Protein AF-A0A2G3DYU6-F1 (afdb_monomer_lite)

Foldseek 3Di:
DDDDPPPPPPFPQDWDKDKDQLVVLLVCLVVVVDAPVFKAKFKFFQNRTDPQWGAHRNVQWIAGPVGTDHPVNVVVVHPSVRIMMMIITGGDGDDDPVVVVVVVVVVVVVVVVVVPD

Organism: NCBI:txid1712665

pLDDT: mean 77.62, std 18.76, range [38.41, 96.5]

Secondary structure (DSSP, 8-state):
---------------EEEEE-HHHHHHHHHTTSS-TTTEEEEEEETTEE-TTEEEETTTTEEEETTEEE-HHHHHHHS-GGGEEEEEEEPPP----HHHHHHHHHHHHHHHHHTT--

Sequence (117 aa):
MLDLIDRSSVVHTQEHTETYTIPEFQKLVLDGKITDRTATAKLVIGGFVNDSYHIYIDRMLVTRSTGVITYRGILRLYRMEDLQIQVTYKAQRFFTREEYKRNSKDKKDKRKRGKRS

Radius of gyration: 22.0 Å; chains: 1; bounding box: 33×50×62 Å

Structure (mmCIF, N/CA/C/O backbone):
data_AF-A0A2G3DYU6-F1
#
_entry.id   AF-A0A2G3DYU6-F1
#
loop_
_atom_site.group_PDB
_atom_site.id
_atom_site.type_symbol
_atom_site.label_atom_id
_atom_site.label_alt_id
_atom_site.label_comp_id
_atom_site.label_asym_id
_atom_site.label_entity_id
_atom_site.label_seq_id
_atom_site.pdbx_PDB_ins_code
_atom_site.Cartn_x
_atom_site.Cartn_y
_atom_site.Cartn_z
_atom_site.occupancy
_atom_site.B_iso_or_equiv
_atom_site.auth_seq_id
_atom_site.auth_comp_id
_atom_site.auth_asym_id
_atom_site.auth_atom_id
_atom_site.pdbx_PDB_model_num
ATOM 1 N N . MET A 1 1 ? -11.542 -31.287 44.888 1.00 38.41 1 MET A N 1
ATOM 2 C CA . MET A 1 1 ? -10.823 -30.062 44.486 1.00 38.41 1 MET A CA 1
ATOM 3 C C . MET A 1 1 ? -11.145 -29.833 43.024 1.00 38.41 1 MET A C 1
ATOM 5 O O . MET A 1 1 ? -10.769 -30.671 42.222 1.00 38.41 1 MET A O 1
ATOM 9 N N . LEU A 1 2 ? -11.948 -28.816 42.698 1.00 39.75 2 LEU A N 1
ATOM 10 C CA . LEU A 1 2 ? -12.157 -28.415 41.306 1.00 39.75 2 LEU A CA 1
ATOM 11 C C . LEU A 1 2 ? -10.964 -27.554 40.902 1.00 39.75 2 LEU A C 1
ATOM 13 O O . LEU A 1 2 ? -10.736 -26.516 41.526 1.00 39.75 2 LEU A O 1
ATOM 17 N N . ASP A 1 3 ? -10.228 -28.000 39.889 1.00 38.78 3 ASP A N 1
ATOM 18 C CA . ASP A 1 3 ? -9.164 -27.218 39.281 1.0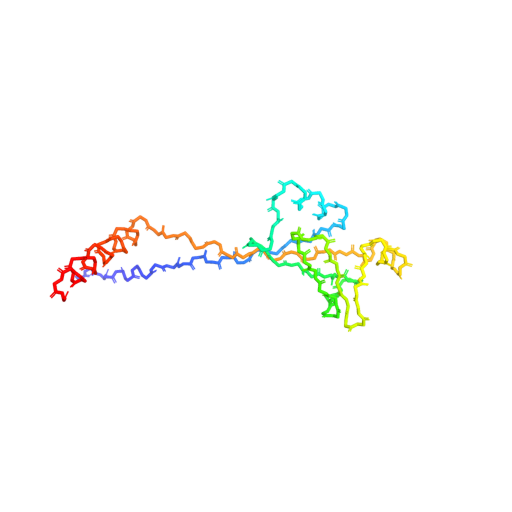0 38.78 3 ASP A CA 1
ATOM 19 C C . ASP A 1 3 ? -9.730 -25.911 38.730 1.00 38.78 3 ASP A C 1
ATOM 21 O O . ASP A 1 3 ? -10.661 -25.860 37.919 1.00 38.78 3 ASP A O 1
ATOM 25 N N . LEU A 1 4 ? -9.160 -24.835 39.255 1.00 41.22 4 LEU A N 1
ATOM 26 C CA . LEU A 1 4 ? -9.402 -23.463 38.878 1.00 41.22 4 LEU A CA 1
ATOM 27 C C . LEU A 1 4 ? -8.843 -23.285 37.462 1.00 41.22 4 LEU A C 1
ATOM 29 O O . LEU A 1 4 ? -7.648 -23.069 37.285 1.00 41.22 4 LEU A O 1
ATOM 33 N N . ILE A 1 5 ? -9.697 -23.428 36.446 1.00 43.66 5 ILE A N 1
ATOM 34 C CA . ILE A 1 5 ? -9.334 -23.095 35.066 1.00 43.66 5 ILE A CA 1
ATOM 35 C C . ILE A 1 5 ? -9.018 -21.598 35.043 1.00 43.66 5 ILE A C 1
ATOM 37 O O . ILE A 1 5 ? -9.924 -20.759 35.055 1.00 43.66 5 ILE A O 1
ATOM 41 N N . ASP A 1 6 ? -7.726 -21.284 35.026 1.00 43.53 6 ASP A N 1
ATOM 42 C CA . ASP A 1 6 ? -7.186 -19.973 34.706 1.00 43.53 6 ASP A CA 1
ATOM 43 C C . ASP A 1 6 ? -7.612 -19.623 33.276 1.00 43.53 6 ASP A C 1
ATOM 45 O O . ASP A 1 6 ? -6.958 -19.955 32.288 1.00 43.53 6 ASP A O 1
ATOM 49 N N . ARG A 1 7 ? -8.786 -18.996 33.153 1.00 45.28 7 ARG A N 1
ATOM 50 C CA . ARG A 1 7 ? -9.266 -18.381 31.913 1.00 45.28 7 ARG A CA 1
ATOM 51 C C . ARG A 1 7 ? -8.493 -17.087 31.688 1.00 45.28 7 ARG A C 1
ATOM 53 O O . ARG A 1 7 ? -9.070 -15.998 31.691 1.00 45.28 7 ARG A O 1
ATOM 60 N N . SER A 1 8 ? -7.183 -17.214 31.504 1.00 41.62 8 SER A N 1
ATOM 61 C CA . SER A 1 8 ? -6.366 -16.168 30.916 1.00 41.62 8 SER A CA 1
ATOM 62 C C . SER A 1 8 ? -6.999 -15.811 29.569 1.00 41.62 8 SER A C 1
ATOM 64 O O . SER A 1 8 ? -7.125 -16.618 28.651 1.00 41.62 8 SER A O 1
ATOM 66 N N . SER A 1 9 ? -7.550 -14.604 29.514 1.00 43.22 9 SER A N 1
ATOM 67 C CA . SER A 1 9 ? -8.261 -14.055 28.366 1.00 43.22 9 SER A CA 1
ATOM 68 C C . SER A 1 9 ? -7.314 -14.023 27.162 1.00 43.22 9 SER A C 1
ATOM 70 O O . SER A 1 9 ? -6.502 -13.108 27.037 1.00 43.22 9 SER A O 1
ATOM 72 N N . VAL A 1 10 ? -7.375 -15.033 26.292 1.00 46.22 10 VAL A N 1
ATOM 73 C CA . VAL A 1 10 ? -6.549 -15.086 25.081 1.00 46.22 10 VAL A CA 1
ATOM 74 C C . VAL A 1 10 ? -7.070 -14.039 24.103 1.00 46.22 10 VAL A C 1
ATOM 76 O O . VAL A 1 10 ? -8.056 -14.250 23.391 1.00 46.22 10 VAL A O 1
ATOM 79 N N . VAL A 1 11 ? -6.413 -12.881 24.087 1.00 48.97 11 VAL A N 1
ATOM 80 C CA . VAL A 1 11 ? -6.619 -11.842 23.080 1.00 48.97 11 VAL A CA 1
ATOM 81 C C . VAL A 1 11 ? -6.157 -12.413 21.739 1.00 48.97 11 VAL A C 1
ATOM 83 O O . VAL A 1 11 ? -4.967 -12.435 21.442 1.00 48.97 11 VAL A O 1
ATOM 86 N N . HIS A 1 12 ? -7.094 -12.896 20.926 1.00 46.84 12 HIS A N 1
ATOM 87 C CA . HIS A 1 12 ? -6.804 -13.307 19.556 1.00 46.84 12 HIS A CA 1
ATOM 88 C C . HIS A 1 12 ? -6.678 -12.056 18.681 1.00 46.84 12 HIS A C 1
ATOM 90 O O . HIS A 1 12 ? -7.628 -11.623 18.035 1.00 46.84 12 HIS A O 1
ATOM 96 N N . THR A 1 13 ? -5.500 -11.439 18.681 1.00 52.81 13 THR A N 1
ATOM 97 C CA . THR A 1 13 ? -5.096 -10.522 17.613 1.00 52.81 13 THR A CA 1
ATOM 98 C C . THR A 1 13 ? -4.523 -11.360 16.477 1.00 52.81 13 THR A C 1
ATOM 100 O O . THR A 1 13 ? -3.350 -11.719 16.520 1.00 52.81 13 THR A O 1
ATOM 103 N N . GLN A 1 14 ? -5.345 -11.715 15.489 1.00 59.44 14 GLN A N 1
ATOM 104 C CA . GLN A 1 14 ? -4.838 -12.258 14.230 1.00 59.44 14 GLN A CA 1
ATOM 105 C C . GLN A 1 14 ? -4.614 -11.093 13.272 1.00 59.44 14 GLN A C 1
ATOM 107 O O . GLN A 1 14 ? -5.558 -10.417 12.864 1.00 59.44 14 GLN A O 1
ATOM 112 N N . GLU A 1 15 ? -3.348 -10.821 12.969 1.00 73.38 15 GLU A N 1
ATOM 113 C CA . GLU A 1 15 ? -3.002 -10.015 11.806 1.00 73.38 15 GLU A CA 1
ATOM 114 C C . GLU A 1 15 ? -3.313 -10.856 10.568 1.00 73.38 15 GLU A C 1
ATOM 116 O O . GLU A 1 15 ? -2.868 -11.999 10.456 1.00 73.38 15 GLU A O 1
ATOM 121 N N . HIS A 1 16 ? -4.136 -10.311 9.677 1.00 85.06 16 HIS A N 1
ATOM 122 C CA . HIS A 1 16 ? -4.482 -10.952 8.416 1.00 85.06 16 HIS A CA 1
ATOM 123 C C . HIS A 1 16 ? -3.807 -10.199 7.280 1.00 85.06 16 HIS A C 1
ATOM 125 O O . HIS A 1 16 ? -3.808 -8.963 7.262 1.00 85.06 16 HIS A O 1
ATOM 131 N N . THR A 1 17 ? -3.243 -10.941 6.335 1.00 92.06 17 THR A N 1
ATOM 132 C CA . THR A 1 17 ? -2.553 -10.370 5.186 1.00 92.06 17 THR A CA 1
ATOM 133 C C . THR A 1 17 ? -3.196 -10.851 3.899 1.00 92.06 17 THR A C 1
ATOM 135 O O . THR A 1 17 ? -3.348 -12.050 3.689 1.00 92.06 17 THR A O 1
ATOM 138 N N . GLU A 1 18 ? -3.529 -9.905 3.029 1.00 94.06 18 GLU A N 1
ATOM 139 C CA . GLU A 1 18 ? -4.117 -10.155 1.714 1.00 94.06 18 GLU A CA 1
ATOM 140 C C . GLU A 1 18 ? -3.262 -9.516 0.624 1.00 94.06 18 GLU A C 1
ATOM 142 O O . GLU A 1 18 ? -2.522 -8.560 0.864 1.00 94.06 18 GLU A O 1
ATOM 147 N N . THR A 1 19 ? -3.365 -10.042 -0.591 1.00 95.88 19 THR A N 1
ATOM 148 C CA . THR A 1 19 ? -2.682 -9.507 -1.770 1.00 95.88 19 THR A CA 1
ATOM 149 C C . THR A 1 19 ? -3.703 -9.070 -2.802 1.00 95.88 19 THR A C 1
ATOM 151 O O . THR A 1 19 ? -4.609 -9.832 -3.130 1.00 95.88 19 THR A O 1
ATOM 154 N N . TYR A 1 20 ? -3.518 -7.875 -3.352 1.00 95.31 20 TYR A N 1
ATOM 155 C CA . TYR A 1 20 ? -4.393 -7.308 -4.374 1.00 95.31 20 TYR A CA 1
ATOM 156 C C . TYR A 1 20 ? -3.592 -6.839 -5.581 1.00 95.31 20 TYR A C 1
ATOM 158 O O . TYR A 1 20 ? -2.416 -6.477 -5.467 1.00 95.31 20 TYR A O 1
ATOM 166 N N . THR A 1 21 ? -4.248 -6.751 -6.732 1.00 94.81 21 THR A N 1
ATOM 167 C CA . THR A 1 21 ? -3.715 -5.951 -7.839 1.00 94.81 21 THR A CA 1
ATOM 168 C C . THR A 1 21 ? -3.777 -4.456 -7.494 1.00 94.81 21 THR A C 1
ATOM 170 O O . THR A 1 21 ? -4.565 -4.021 -6.649 1.00 94.81 21 THR A O 1
ATOM 173 N N . ILE A 1 22 ? -2.962 -3.630 -8.162 1.00 92.44 22 ILE A N 1
ATOM 174 C CA . ILE A 1 22 ? -2.980 -2.169 -7.955 1.00 92.44 22 ILE A CA 1
ATOM 175 C C . ILE A 1 22 ? -4.388 -1.565 -8.166 1.00 92.44 22 ILE A C 1
ATOM 177 O O . ILE A 1 22 ? -4.816 -0.796 -7.304 1.00 92.44 22 ILE A O 1
ATOM 181 N N . PRO A 1 23 ? -5.138 -1.890 -9.243 1.00 92.75 23 PRO A N 1
ATOM 182 C CA . PRO A 1 23 ? -6.481 -1.338 -9.443 1.00 92.75 23 PRO A CA 1
ATOM 183 C C . PRO A 1 23 ? -7.482 -1.747 -8.354 1.00 92.75 23 PRO A C 1
ATOM 185 O O . PRO A 1 23 ? -8.265 -0.914 -7.896 1.00 92.75 23 PRO A O 1
ATOM 188 N N . GLU A 1 24 ? -7.450 -3.007 -7.910 1.00 94.81 24 GLU A N 1
ATOM 189 C CA . GLU A 1 24 ? -8.315 -3.494 -6.828 1.00 94.81 24 GLU A CA 1
ATOM 190 C C . GLU A 1 24 ? -8.007 -2.787 -5.513 1.00 94.81 24 GLU A C 1
ATOM 192 O O . GLU A 1 24 ? -8.918 -2.282 -4.858 1.00 94.81 24 GLU A O 1
ATOM 197 N N . PHE A 1 25 ? -6.722 -2.679 -5.167 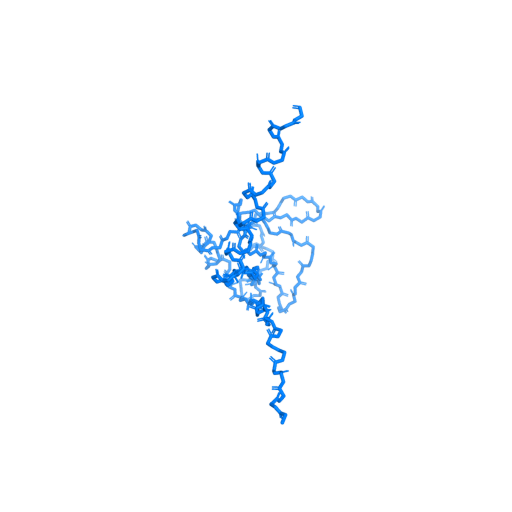1.00 94.50 25 PHE A N 1
ATOM 198 C CA . PHE A 1 25 ? -6.278 -1.946 -3.990 1.00 94.50 25 PHE A CA 1
ATOM 199 C C . PHE A 1 25 ? -6.785 -0.499 -4.018 1.00 94.50 25 PHE A C 1
ATOM 201 O O . PHE A 1 25 ? -7.402 -0.040 -3.060 1.00 94.50 25 PHE A O 1
ATOM 208 N N . GLN A 1 26 ? -6.604 0.208 -5.138 1.00 92.94 26 GLN A N 1
ATOM 209 C CA . GLN A 1 26 ? -7.075 1.588 -5.282 1.00 92.94 26 GLN A CA 1
ATOM 210 C C . GLN A 1 26 ? -8.591 1.710 -5.098 1.00 92.94 26 GLN A C 1
ATOM 212 O O . GLN A 1 26 ? -9.048 2.639 -4.434 1.00 92.94 26 GLN A O 1
ATOM 217 N N . LYS A 1 27 ? -9.370 0.764 -5.632 1.00 95.06 27 LYS A N 1
ATOM 218 C CA . LYS A 1 27 ? -10.824 0.729 -5.439 1.00 95.06 27 LYS A CA 1
ATOM 219 C C . LYS A 1 27 ? -11.199 0.538 -3.966 1.00 95.06 27 LYS A C 1
ATOM 221 O O . LYS A 1 27 ? -12.049 1.262 -3.463 1.00 95.06 27 LYS A O 1
ATOM 226 N N . LEU A 1 28 ? -10.544 -0.386 -3.261 1.00 94.44 28 LEU A N 1
ATOM 227 C CA . LEU A 1 28 ? -10.801 -0.640 -1.837 1.00 94.44 28 LEU A CA 1
ATOM 228 C C . LEU A 1 28 ? -10.453 0.563 -0.947 1.00 94.44 28 LEU A C 1
ATOM 230 O O . LEU A 1 28 ? -11.139 0.803 0.048 1.00 94.44 28 LEU A O 1
ATOM 234 N N . VAL A 1 29 ? -9.420 1.326 -1.312 1.00 94.06 29 VAL A N 1
ATOM 235 C CA . VAL A 1 29 ? -9.064 2.583 -0.637 1.00 94.06 29 VAL A CA 1
ATOM 236 C C . VAL A 1 29 ? -10.124 3.657 -0.877 1.00 94.06 29 VAL A C 1
ATOM 238 O O . VAL A 1 29 ? -10.571 4.293 0.075 1.00 94.06 29 VAL A O 1
ATOM 241 N N . LEU A 1 30 ? -10.576 3.831 -2.123 1.00 93.69 30 LEU A N 1
ATOM 242 C CA . LEU A 1 30 ? -11.628 4.798 -2.467 1.00 93.69 30 LEU A CA 1
ATOM 243 C C . LEU A 1 30 ? -12.972 4.467 -1.800 1.00 93.69 30 LEU A C 1
ATOM 245 O O . LEU A 1 30 ? -13.670 5.373 -1.351 1.00 93.69 30 LEU A O 1
ATOM 249 N N . ASP A 1 31 ? -13.297 3.179 -1.671 1.00 94.06 31 ASP A N 1
ATOM 250 C CA . ASP A 1 31 ? -14.474 2.689 -0.942 1.00 94.06 31 ASP A CA 1
ATOM 251 C C . ASP A 1 31 ? -14.335 2.841 0.593 1.00 94.06 31 ASP A C 1
ATOM 253 O O . ASP A 1 31 ? -15.267 2.525 1.334 1.00 94.06 31 ASP A O 1
ATOM 257 N N . GLY A 1 32 ? -13.169 3.264 1.099 1.00 90.69 32 GLY A N 1
ATOM 258 C CA . GLY A 1 32 ? -12.884 3.407 2.530 1.00 90.69 32 GLY A CA 1
ATOM 259 C C . GLY A 1 32 ? -12.727 2.083 3.289 1.00 90.69 32 GLY A C 1
ATOM 260 O O . GLY A 1 32 ? -12.714 2.082 4.521 1.00 90.69 32 GLY A O 1
ATOM 261 N N . LYS A 1 33 ? -12.607 0.953 2.579 1.00 90.56 33 LYS A N 1
ATOM 262 C CA . LYS A 1 33 ? -12.437 -0.386 3.174 1.00 90.56 33 LYS A CA 1
ATOM 263 C C . LYS A 1 33 ? -11.028 -0.603 3.714 1.00 90.56 33 LYS A C 1
ATOM 265 O O . LYS A 1 33 ? -10.860 -1.304 4.708 1.00 90.56 33 LYS A O 1
ATOM 270 N N . ILE A 1 34 ? -10.033 0.010 3.073 1.00 93.12 34 ILE A N 1
ATOM 271 C CA . ILE A 1 34 ? -8.636 -0.008 3.508 1.00 93.12 34 ILE A CA 1
ATOM 272 C C . ILE A 1 34 ? -8.207 1.430 3.776 1.00 93.12 34 ILE A C 1
ATOM 274 O O . ILE A 1 34 ? -8.350 2.298 2.919 1.00 93.12 34 ILE A O 1
ATOM 278 N N . THR A 1 35 ? -7.674 1.672 4.970 1.00 93.19 35 THR A N 1
ATOM 279 C CA . THR A 1 35 ? -7.165 2.984 5.397 1.00 93.19 35 THR A CA 1
ATOM 280 C C . THR A 1 35 ? -5.856 2.832 6.161 1.00 9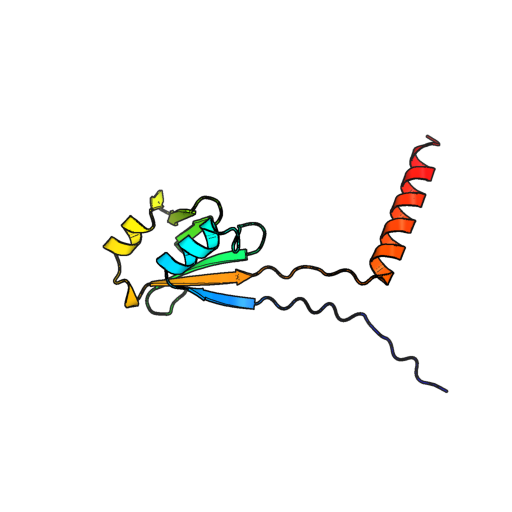3.19 35 THR A C 1
ATOM 282 O O . THR A 1 35 ? -5.605 1.780 6.756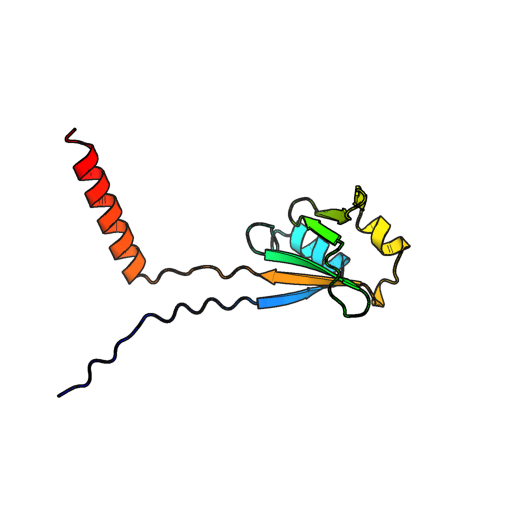 1.00 93.19 35 THR A O 1
ATOM 285 N N . ASP A 1 36 ? -5.057 3.896 6.260 1.00 90.31 36 ASP A N 1
ATOM 286 C CA . ASP A 1 36 ? -3.807 3.894 7.046 1.00 90.31 36 ASP A CA 1
ATOM 287 C C . ASP A 1 36 ? -4.055 3.579 8.537 1.00 90.31 36 ASP A C 1
ATOM 289 O O . ASP A 1 36 ? -3.172 3.113 9.268 1.00 90.31 36 ASP A O 1
ATOM 293 N N . ARG A 1 37 ? -5.283 3.800 9.024 1.00 88.94 37 ARG A N 1
ATOM 294 C CA . ARG A 1 37 ? -5.692 3.439 10.390 1.00 88.94 37 ARG A CA 1
ATOM 295 C C . ARG A 1 37 ? -5.906 1.942 10.573 1.00 88.94 37 ARG A C 1
ATOM 297 O O . ARG A 1 37 ? -5.671 1.439 11.668 1.00 88.94 37 ARG A O 1
ATOM 304 N N . THR A 1 38 ? -6.365 1.256 9.532 1.00 89.19 38 THR A N 1
ATOM 305 C CA . THR A 1 38 ? -6.813 -0.144 9.593 1.00 89.19 38 THR A CA 1
ATOM 306 C C . THR A 1 38 ? -5.787 -1.121 9.043 1.00 89.19 38 THR A C 1
ATOM 308 O O . THR A 1 38 ? -5.794 -2.275 9.456 1.00 89.19 38 THR A O 1
ATOM 311 N N . ALA A 1 39 ? -4.872 -0.677 8.182 1.00 92.44 39 ALA A N 1
ATOM 312 C CA . ALA A 1 39 ? -3.889 -1.546 7.552 1.00 92.44 39 ALA A CA 1
ATOM 313 C C . ALA A 1 39 ? -2.554 -0.838 7.280 1.00 92.44 39 ALA A C 1
ATOM 315 O O . ALA A 1 39 ? -2.411 0.373 7.463 1.00 92.44 39 ALA A O 1
ATOM 316 N N . THR A 1 40 ? -1.565 -1.620 6.862 1.00 93.56 40 THR A N 1
ATOM 317 C CA . THR A 1 40 ? -0.344 -1.169 6.186 1.00 93.56 40 THR A CA 1
ATOM 318 C C . THR A 1 40 ? -0.245 -1.862 4.830 1.00 93.56 40 THR A C 1
ATOM 320 O O . THR A 1 40 ? -0.768 -2.961 4.657 1.00 93.56 40 THR A O 1
ATOM 323 N N . ALA A 1 41 ? 0.403 -1.224 3.856 1.00 94.81 41 ALA A N 1
ATOM 324 C CA . ALA A 1 41 ? 0.559 -1.765 2.510 1.00 94.81 41 ALA A CA 1
ATOM 325 C C . ALA A 1 41 ? 2.036 -1.792 2.095 1.00 94.81 41 ALA A C 1
ATOM 327 O O . ALA A 1 41 ? 2.789 -0.861 2.390 1.00 94.81 41 ALA A O 1
ATOM 328 N N . LYS A 1 42 ? 2.439 -2.849 1.385 1.00 95.12 42 LYS A N 1
ATOM 329 C CA . LYS A 1 42 ? 3.765 -3.006 0.780 1.00 95.12 42 LYS A CA 1
ATOM 330 C C . LYS A 1 42 ? 3.648 -3.376 -0.695 1.00 95.12 42 LYS A C 1
ATOM 332 O O . LYS A 1 42 ? 2.735 -4.101 -1.089 1.00 95.12 42 LYS A O 1
ATOM 337 N N . LEU A 1 43 ? 4.586 -2.883 -1.503 1.00 94.69 43 LEU A N 1
ATOM 338 C CA . LEU A 1 43 ? 4.679 -3.257 -2.911 1.00 94.69 43 LEU A CA 1
ATOM 339 C C . LEU A 1 43 ? 5.404 -4.598 -3.039 1.00 94.69 43 LEU A C 1
ATOM 341 O O . LEU A 1 43 ? 6.493 -4.770 -2.494 1.00 94.69 43 LEU A O 1
ATOM 345 N N . VAL A 1 44 ? 4.814 -5.518 -3.790 1.00 94.94 44 VAL A N 1
ATOM 346 C CA . VAL A 1 44 ? 5.394 -6.810 -4.152 1.00 94.94 44 VAL A CA 1
ATOM 347 C C . VAL A 1 44 ? 5.693 -6.795 -5.647 1.00 94.94 44 VAL A C 1
ATOM 349 O O . VAL A 1 44 ? 4.840 -6.407 -6.447 1.00 94.94 44 VAL A O 1
ATOM 352 N N . ILE A 1 45 ? 6.912 -7.189 -6.013 1.00 93.69 45 ILE A N 1
ATOM 353 C CA . ILE A 1 45 ? 7.395 -7.234 -7.396 1.00 93.69 45 ILE A CA 1
ATOM 354 C C . ILE A 1 45 ? 7.963 -8.629 -7.660 1.00 93.69 45 ILE A C 1
ATOM 356 O O . ILE A 1 45 ? 8.901 -9.046 -6.980 1.00 93.69 45 ILE A O 1
ATOM 360 N N . GLY A 1 46 ? 7.389 -9.363 -8.615 1.00 92.19 46 GLY A N 1
ATOM 361 C CA . GLY A 1 46 ? 7.829 -10.718 -8.969 1.00 92.19 46 GLY A CA 1
ATOM 362 C C . GLY A 1 46 ? 7.786 -11.700 -7.790 1.00 92.19 46 GLY A C 1
ATOM 363 O O . GLY A 1 46 ? 8.656 -12.556 -7.670 1.00 92.19 46 GLY A O 1
ATOM 364 N N . GLY A 1 47 ? 6.826 -11.528 -6.874 1.00 91.12 47 GLY A N 1
ATOM 365 C CA . GLY A 1 47 ? 6.678 -12.349 -5.665 1.00 91.12 47 GLY A CA 1
ATOM 366 C C . GLY A 1 47 ? 7.511 -11.905 -4.456 1.00 91.12 47 GLY A C 1
ATOM 367 O O . GLY A 1 47 ? 7.353 -12.473 -3.378 1.00 91.12 47 GLY A O 1
ATOM 368 N N . PHE A 1 48 ? 8.348 -10.870 -4.585 1.00 92.50 48 PHE A N 1
ATOM 369 C CA . PHE A 1 48 ? 9.166 -10.358 -3.484 1.00 92.50 48 PHE A CA 1
ATOM 370 C C . PHE A 1 48 ? 8.659 -9.016 -2.967 1.00 92.50 48 PHE A C 1
ATOM 372 O O . PHE A 1 48 ? 8.406 -8.087 -3.736 1.00 92.50 48 PHE A O 1
ATOM 379 N N . VAL A 1 49 ? 8.558 -8.897 -1.643 1.00 92.50 49 VAL A N 1
ATOM 380 C CA . VAL A 1 49 ? 8.271 -7.627 -0.970 1.00 92.50 49 VAL A CA 1
ATOM 381 C C . VAL A 1 49 ? 9.433 -6.666 -1.201 1.00 92.50 49 VAL A C 1
ATOM 383 O O . VAL A 1 49 ? 10.579 -6.980 -0.888 1.00 92.50 49 VAL A O 1
ATOM 386 N N . ASN A 1 50 ? 9.139 -5.484 -1.737 1.00 90.06 50 ASN A N 1
ATOM 387 C CA . ASN A 1 50 ? 10.142 -4.466 -2.004 1.00 90.06 50 ASN A CA 1
ATOM 388 C C . ASN A 1 50 ? 10.071 -3.344 -0.961 1.00 90.06 50 ASN A C 1
ATOM 390 O O . ASN A 1 50 ? 9.251 -2.432 -1.063 1.00 90.06 50 ASN A O 1
ATOM 394 N N . ASP A 1 51 ? 10.978 -3.385 0.016 1.00 87.69 51 ASP A N 1
ATOM 395 C CA . ASP A 1 51 ? 11.041 -2.398 1.103 1.00 87.69 51 ASP A CA 1
ATOM 396 C C . ASP A 1 51 ? 11.569 -1.017 0.662 1.00 87.69 51 ASP A C 1
ATOM 398 O O . ASP A 1 51 ? 11.541 -0.070 1.445 1.00 87.69 51 ASP A O 1
ATOM 402 N N . SER A 1 52 ? 12.021 -0.860 -0.592 1.00 89.50 52 SER A N 1
ATOM 403 C CA . SER A 1 52 ? 12.425 0.454 -1.124 1.00 89.50 52 SER A CA 1
ATOM 404 C C . SER A 1 52 ? 11.235 1.354 -1.461 1.00 89.50 52 SER A C 1
ATOM 406 O O 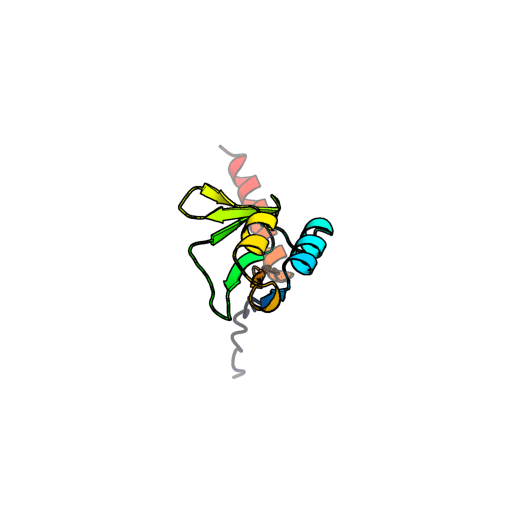. SER A 1 52 ? 11.433 2.549 -1.694 1.00 89.50 52 SER A O 1
ATOM 408 N N . TYR A 1 53 ? 10.026 0.790 -1.534 1.00 90.81 53 TYR A N 1
ATOM 409 C CA . TYR A 1 53 ? 8.796 1.524 -1.800 1.00 90.81 53 TYR A CA 1
ATOM 410 C C . TYR A 1 53 ? 7.951 1.632 -0.532 1.00 90.81 53 TYR A C 1
ATOM 412 O O . TYR A 1 53 ? 7.685 0.639 0.144 1.00 90.81 53 TYR A O 1
ATOM 420 N N . HIS A 1 54 ? 7.459 2.834 -0.249 1.00 91.38 54 HIS A N 1
ATOM 421 C CA . HIS A 1 54 ? 6.515 3.083 0.834 1.00 91.38 54 HIS A CA 1
ATOM 422 C C . HIS A 1 54 ? 5.167 3.494 0.260 1.00 91.38 54 HIS A C 1
ATOM 424 O O . HIS A 1 54 ? 5.091 4.382 -0.589 1.00 91.38 54 HIS A O 1
ATOM 430 N N . ILE A 1 55 ? 4.101 2.855 0.735 1.00 93.12 55 ILE A N 1
ATOM 431 C CA . ILE A 1 55 ? 2.733 3.140 0.310 1.00 93.12 55 ILE A CA 1
ATOM 432 C C . ILE A 1 55 ? 2.017 3.883 1.435 1.00 93.12 55 ILE A C 1
ATOM 434 O O . ILE A 1 55 ? 1.927 3.385 2.555 1.00 93.12 55 ILE A O 1
ATOM 438 N N . TYR A 1 56 ? 1.481 5.058 1.114 1.00 91.81 56 TYR A N 1
ATOM 439 C CA . TYR A 1 56 ? 0.553 5.800 1.963 1.00 91.81 56 TYR A CA 1
ATOM 440 C C . TYR A 1 56 ? -0.862 5.553 1.447 1.00 91.81 56 TYR A C 1
ATOM 442 O O . TYR A 1 56 ? -1.197 5.983 0.336 1.00 91.81 56 TYR A O 1
ATOM 450 N N . ILE A 1 57 ? -1.672 4.847 2.236 1.00 92.62 57 ILE A N 1
ATOM 451 C CA . ILE A 1 57 ? -2.967 4.322 1.801 1.00 92.62 57 ILE A CA 1
ATOM 452 C C . ILE A 1 57 ? -3.945 5.475 1.570 1.00 92.62 57 ILE A C 1
ATOM 454 O O . ILE A 1 57 ? -4.392 5.676 0.441 1.00 92.62 57 ILE A O 1
ATOM 458 N N . ASP A 1 58 ? -4.188 6.302 2.589 1.00 91.31 58 ASP A N 1
ATOM 459 C CA . ASP A 1 58 ? -5.216 7.354 2.550 1.00 91.31 58 ASP A CA 1
ATOM 460 C C . ASP A 1 58 ? -4.871 8.455 1.532 1.00 91.31 58 ASP A C 1
ATOM 462 O O . ASP A 1 58 ? -5.741 9.160 1.027 1.00 91.31 58 ASP A O 1
ATOM 466 N N . ARG A 1 59 ? -3.579 8.609 1.218 1.00 88.88 59 ARG A N 1
ATOM 467 C CA . ARG A 1 59 ? -3.075 9.596 0.250 1.00 88.88 59 ARG A CA 1
ATOM 468 C C . ARG A 1 59 ? -2.963 9.047 -1.169 1.00 88.88 59 ARG A C 1
ATOM 470 O O . ARG A 1 59 ? -2.588 9.803 -2.062 1.00 88.88 59 ARG A O 1
ATOM 477 N N . MET A 1 60 ? -3.214 7.750 -1.367 1.00 87.81 60 MET A N 1
ATOM 478 C CA . MET A 1 60 ? -2.988 7.040 -2.630 1.00 87.81 60 MET A CA 1
ATOM 479 C C . MET A 1 60 ? -1.618 7.363 -3.248 1.00 87.81 60 MET A C 1
ATOM 481 O O . MET A 1 60 ? -1.484 7.568 -4.458 1.00 87.81 60 MET A O 1
ATOM 485 N N . LEU A 1 61 ? -0.590 7.416 -2.403 1.00 87.19 61 LEU A N 1
ATOM 486 C CA . LEU A 1 61 ? 0.740 7.878 -2.773 1.00 87.19 61 LEU A CA 1
ATOM 487 C C . LEU A 1 61 ? 1.755 6.764 -2.568 1.00 87.19 61 LEU A C 1
ATOM 489 O O . LEU A 1 61 ? 1.720 6.074 -1.550 1.00 87.19 61 LEU A O 1
ATOM 493 N N . VAL A 1 62 ? 2.697 6.643 -3.501 1.00 89.38 62 VAL A N 1
ATOM 494 C CA . VAL A 1 62 ? 3.876 5.799 -3.322 1.00 89.38 62 VAL A CA 1
ATOM 495 C C . VAL A 1 62 ? 5.116 6.687 -3.274 1.00 89.38 62 VAL A C 1
ATOM 497 O O . VAL A 1 62 ? 5.231 7.697 -3.971 1.00 89.38 62 VAL A O 1
ATOM 500 N N . THR A 1 63 ? 6.062 6.351 -2.416 1.00 88.81 63 THR A N 1
ATOM 501 C CA . THR A 1 63 ? 7.378 6.986 -2.403 1.00 88.81 63 THR A CA 1
ATOM 502 C C . THR A 1 63 ? 8.451 5.924 -2.538 1.00 88.81 63 THR A C 1
ATOM 504 O O . THR A 1 63 ? 8.250 4.760 -2.200 1.00 88.81 63 THR A O 1
ATOM 507 N N . ARG A 1 64 ? 9.591 6.331 -3.084 1.00 87.94 64 ARG A N 1
ATOM 508 C CA . ARG A 1 64 ? 10.835 5.570 -3.106 1.00 87.94 64 ARG A CA 1
ATOM 509 C C . ARG A 1 64 ? 11.893 6.408 -2.397 1.00 87.94 64 ARG A C 1
ATOM 511 O O . ARG A 1 64 ? 11.755 7.627 -2.321 1.00 87.94 64 ARG A O 1
ATOM 518 N N . SER A 1 65 ? 12.974 5.794 -1.935 1.00 78.56 65 SER A N 1
ATOM 519 C CA . SER A 1 65 ? 14.127 6.489 -1.331 1.00 78.56 65 SER A CA 1
ATOM 520 C C . SER A 1 65 ? 14.609 7.733 -2.105 1.00 78.56 65 SER A C 1
ATOM 522 O O . SER A 1 65 ? 15.096 8.682 -1.502 1.00 78.56 65 SER A O 1
ATOM 524 N N . THR A 1 66 ? 14.429 7.764 -3.429 1.00 77.56 66 THR A N 1
ATOM 525 C CA . THR A 1 66 ? 14.829 8.872 -4.314 1.00 77.56 66 THR A CA 1
ATOM 526 C C . THR A 1 66 ? 13.748 9.935 -4.563 1.00 77.56 66 THR A C 1
ATOM 528 O O . THR A 1 66 ? 14.001 10.875 -5.311 1.00 77.56 66 THR A O 1
ATOM 531 N N . GLY A 1 67 ? 12.538 9.793 -4.012 1.00 83.31 67 GLY A N 1
ATOM 532 C CA . GLY A 1 67 ? 11.448 10.759 -4.180 1.00 83.31 67 GLY A CA 1
ATOM 533 C C . GLY A 1 67 ? 10.059 10.136 -4.330 1.00 83.31 67 GLY A C 1
ATOM 534 O O . GLY A 1 67 ? 9.840 8.942 -4.129 1.00 83.31 67 GLY A O 1
ATOM 535 N N . VAL A 1 68 ? 9.086 10.970 -4.690 1.00 85.06 68 VAL A N 1
ATOM 536 C CA . VAL A 1 68 ? 7.698 10.545 -4.913 1.00 85.06 68 VAL A CA 1
ATOM 537 C C . VAL A 1 68 ? 7.578 9.793 -6.240 1.00 85.06 68 VAL A C 1
ATOM 539 O O . VAL A 1 68 ? 8.069 10.260 -7.266 1.00 85.06 68 VAL A O 1
ATOM 542 N N . ILE A 1 69 ? 6.877 8.656 -6.235 1.00 86.56 69 ILE A N 1
ATOM 543 C CA . ILE A 1 69 ? 6.527 7.907 -7.445 1.00 86.56 69 ILE A CA 1
ATOM 544 C C . ILE A 1 69 ? 5.020 7.646 -7.473 1.00 86.56 69 ILE A C 1
ATOM 546 O O . ILE A 1 69 ? 4.393 7.308 -6.478 1.00 86.56 69 ILE A O 1
ATOM 550 N N . THR A 1 70 ? 4.387 7.813 -8.627 1.00 84.75 70 THR A N 1
ATOM 551 C CA . THR A 1 70 ? 2.955 7.509 -8.754 1.00 84.75 70 THR A CA 1
ATOM 552 C C . THR A 1 70 ? 2.751 6.037 -9.103 1.00 84.75 70 THR A C 1
ATOM 554 O O . THR A 1 70 ? 3.622 5.418 -9.713 1.00 84.75 70 THR A O 1
ATOM 557 N N . TYR A 1 71 ? 1.566 5.484 -8.824 1.00 85.56 71 TYR A N 1
ATOM 558 C CA . TYR A 1 71 ? 1.191 4.150 -9.318 1.00 85.56 71 TYR A CA 1
ATOM 559 C C . TYR A 1 71 ? 1.355 4.026 -10.841 1.00 85.56 71 TYR A C 1
ATOM 561 O O . TYR A 1 71 ? 1.843 3.015 -11.333 1.00 85.56 71 TYR A O 1
ATOM 569 N N . ARG A 1 72 ? 1.047 5.094 -11.593 1.00 85.81 72 ARG A N 1
ATOM 570 C CA . ARG A 1 72 ? 1.314 5.162 -13.041 1.00 85.81 72 ARG A CA 1
ATOM 571 C C . ARG A 1 72 ? 2.803 5.070 -13.375 1.00 85.81 72 ARG A C 1
ATOM 573 O O . ARG A 1 72 ? 3.153 4.469 -14.381 1.00 85.81 72 ARG A O 1
ATOM 580 N N . GLY A 1 73 ? 3.669 5.667 -12.559 1.00 87.75 73 GLY A N 1
ATOM 581 C CA . GLY A 1 73 ? 5.119 5.544 -12.700 1.00 87.75 73 GLY A CA 1
ATOM 582 C C . GLY A 1 73 ? 5.592 4.103 -12.513 1.00 87.75 73 GLY A C 1
ATOM 583 O O . GLY A 1 73 ? 6.376 3.618 -13.318 1.00 87.75 73 GLY A O 1
ATOM 584 N N . ILE A 1 74 ? 5.056 3.395 -11.518 1.00 88.69 74 ILE A N 1
ATOM 585 C CA . ILE A 1 74 ? 5.387 1.984 -11.253 1.00 88.69 74 ILE A CA 1
ATOM 586 C C . ILE A 1 74 ? 4.948 1.092 -12.422 1.00 88.69 74 ILE A C 1
ATOM 588 O O . ILE A 1 74 ? 5.736 0.284 -12.903 1.00 88.69 74 ILE A O 1
ATOM 592 N N . LEU A 1 75 ? 3.738 1.307 -12.946 1.00 88.56 75 LEU A N 1
ATOM 593 C CA . LEU A 1 75 ? 3.199 0.579 -14.104 1.00 88.56 75 LEU A CA 1
ATOM 594 C C . LEU A 1 75 ? 3.985 0.804 -15.409 1.00 88.56 75 LEU A C 1
ATOM 596 O O . LEU A 1 75 ? 3.818 0.049 -16.359 1.00 88.56 75 LEU A O 1
ATOM 600 N N . ARG A 1 76 ? 4.826 1.845 -15.482 1.00 89.62 76 ARG A N 1
ATOM 601 C CA . ARG A 1 76 ? 5.750 2.057 -16.610 1.00 89.62 76 ARG A CA 1
ATOM 602 C C . ARG A 1 76 ? 7.070 1.305 -16.451 1.00 89.62 76 ARG A C 1
ATOM 604 O O . ARG A 1 76 ? 7.763 1.112 -17.442 1.00 89.62 76 ARG A O 1
ATOM 611 N N . LEU A 1 77 ? 7.438 0.944 -15.222 1.00 88.75 77 LEU A N 1
ATOM 612 C CA . LEU A 1 77 ? 8.708 0.288 -14.905 1.00 88.75 77 LEU A CA 1
ATOM 613 C C . LEU A 1 77 ? 8.588 -1.237 -14.880 1.00 88.75 77 LEU A C 1
ATOM 615 O O . LEU A 1 77 ? 9.559 -1.924 -15.183 1.00 88.75 77 LEU A O 1
ATOM 619 N N . TYR A 1 78 ? 7.413 -1.756 -14.527 1.00 91.12 78 TYR A N 1
ATOM 620 C CA . TYR A 1 78 ? 7.172 -3.186 -14.355 1.00 91.12 78 TYR A CA 1
ATOM 621 C C . TYR A 1 78 ? 5.910 -3.622 -15.094 1.00 91.12 78 TYR A C 1
ATOM 623 O O . TYR A 1 78 ? 4.998 -2.823 -15.321 1.00 91.12 78 TYR A O 1
ATOM 631 N N . ARG A 1 79 ? 5.842 -4.909 -15.442 1.00 90.31 79 ARG A N 1
ATOM 632 C CA . ARG A 1 79 ? 4.631 -5.509 -16.008 1.00 90.31 79 ARG A CA 1
ATOM 633 C C . ARG A 1 79 ? 3.574 -5.646 -14.919 1.00 90.31 79 ARG A C 1
ATOM 635 O O . ARG A 1 79 ? 3.898 -5.902 -13.765 1.00 90.31 79 ARG A O 1
ATOM 642 N N . MET A 1 80 ? 2.303 -5.503 -15.289 1.00 88.50 80 MET A N 1
ATOM 643 C CA . MET A 1 80 ? 1.196 -5.617 -14.331 1.00 88.50 80 MET A CA 1
ATOM 644 C C . MET A 1 80 ? 1.136 -6.983 -13.646 1.00 88.50 80 MET A C 1
ATOM 646 O O . MET A 1 80 ? 0.813 -7.044 -12.468 1.00 88.50 80 MET A O 1
ATOM 650 N N . GLU A 1 81 ? 1.473 -8.047 -14.372 1.00 89.69 81 GLU A N 1
ATOM 651 C CA . GLU A 1 81 ? 1.490 -9.430 -13.876 1.00 89.69 81 GLU A CA 1
ATOM 652 C C . GLU A 1 81 ? 2.481 -9.629 -12.721 1.00 89.69 81 GLU A C 1
ATOM 654 O O . GLU A 1 81 ? 2.242 -10.443 -11.833 1.00 89.69 81 GLU A O 1
ATOM 659 N N . ASP A 1 82 ? 3.552 -8.833 -12.694 1.00 92.31 82 ASP A N 1
ATOM 660 C CA . ASP A 1 82 ? 4.589 -8.905 -11.668 1.00 92.31 82 ASP A CA 1
ATOM 661 C C . ASP A 1 82 ? 4.271 -8.037 -10.443 1.00 92.31 82 ASP A C 1
ATOM 663 O O . ASP A 1 82 ? 5.005 -8.091 -9.458 1.00 92.31 82 ASP A O 1
ATOM 667 N N . LEU A 1 83 ? 3.225 -7.205 -10.492 1.00 94.00 83 LEU A N 1
ATOM 668 C CA . LEU A 1 83 ? 2.937 -6.194 -9.475 1.00 94.00 83 LEU A CA 1
ATOM 669 C C . LEU A 1 83 ? 1.747 -6.581 -8.600 1.00 94.00 83 LEU A C 1
ATOM 671 O O . LEU A 1 83 ? 0.616 -6.714 -9.069 1.00 94.00 83 LEU A O 1
ATOM 675 N N . GLN A 1 84 ? 1.984 -6.629 -7.294 1.00 95.56 84 GLN A N 1
ATOM 676 C CA . GLN A 1 84 ? 0.943 -6.839 -6.293 1.00 95.56 84 GLN A CA 1
ATOM 677 C C . GLN A 1 84 ? 1.121 -5.881 -5.115 1.00 95.56 84 GLN A C 1
ATOM 679 O O . GLN A 1 84 ? 2.212 -5.377 -4.847 1.00 95.56 84 GLN A O 1
ATOM 684 N N . ILE A 1 85 ? 0.033 -5.623 -4.399 1.00 95.44 85 ILE A N 1
ATOM 685 C CA . ILE A 1 85 ? 0.033 -4.873 -3.147 1.00 95.44 85 ILE A CA 1
ATOM 686 C C . ILE A 1 85 ? -0.324 -5.845 -2.036 1.00 95.44 85 ILE A C 1
ATOM 688 O O . ILE A 1 85 ? -1.439 -6.362 -1.992 1.00 95.44 85 ILE A O 1
ATOM 692 N N . GLN A 1 86 ? 0.627 -6.086 -1.142 1.00 96.50 86 GLN A N 1
ATOM 693 C CA . GLN A 1 86 ? 0.392 -6.851 0.072 1.00 96.50 86 GLN A CA 1
ATOM 694 C C . GLN A 1 86 ? -0.128 -5.903 1.147 1.00 96.50 86 GLN A C 1
ATOM 696 O O . GLN A 1 86 ? 0.531 -4.921 1.487 1.00 96.50 86 GLN A O 1
ATOM 701 N N . VAL A 1 87 ? -1.306 -6.195 1.680 1.00 95.38 87 VAL A N 1
ATOM 702 C CA . VAL A 1 87 ? -1.970 -5.412 2.718 1.00 95.38 87 VAL A CA 1
ATOM 703 C C . VAL A 1 87 ? -2.022 -6.238 3.989 1.00 95.38 87 VAL A C 1
ATOM 705 O O . VAL A 1 87 ? -2.597 -7.321 4.000 1.00 95.38 87 VAL A O 1
ATOM 708 N N . THR A 1 88 ? -1.456 -5.709 5.068 1.00 94.31 88 THR A N 1
ATOM 709 C CA . THR A 1 88 ? -1.539 -6.310 6.400 1.00 94.31 88 THR A CA 1
ATOM 710 C C . THR A 1 88 ? -2.517 -5.507 7.243 1.00 94.31 88 THR A C 1
ATOM 712 O O . THR A 1 88 ? -2.276 -4.338 7.559 1.00 94.31 88 THR A O 1
ATOM 715 N N . TYR A 1 89 ? -3.634 -6.131 7.605 1.00 90.62 89 TYR A N 1
ATOM 716 C CA . TYR A 1 89 ? -4.652 -5.528 8.453 1.00 90.62 89 TYR A CA 1
ATOM 717 C C . TYR A 1 89 ? -4.203 -5.547 9.910 1.00 90.62 89 TYR A C 1
ATOM 719 O O . TYR A 1 89 ? -3.813 -6.578 10.462 1.00 90.62 89 TYR A O 1
ATOM 727 N N . LYS A 1 90 ? -4.282 -4.379 10.545 1.00 86.31 90 LYS A N 1
ATOM 728 C CA . LYS A 1 90 ? -3.952 -4.200 11.955 1.00 86.31 90 LYS A CA 1
ATOM 729 C C . LYS A 1 90 ? -5.020 -4.884 12.791 1.00 86.31 90 LYS A C 1
ATOM 731 O O . LYS A 1 90 ? -6.215 -4.655 12.594 1.00 86.31 90 LYS A O 1
ATOM 736 N N . ALA A 1 91 ? -4.594 -5.672 13.769 1.00 75.19 91 ALA A N 1
ATOM 737 C CA . ALA A 1 91 ? -5.532 -6.349 14.643 1.00 75.19 91 ALA A CA 1
ATOM 738 C C . ALA A 1 91 ? -6.371 -5.330 15.441 1.00 75.19 91 ALA A C 1
ATOM 740 O O . ALA A 1 91 ? -5.846 -4.514 16.206 1.00 75.19 91 ALA A O 1
ATOM 741 N N . GLN A 1 92 ? -7.695 -5.378 15.280 1.00 63.81 92 GLN A N 1
ATOM 742 C CA . GLN A 1 92 ? -8.602 -4.610 16.127 1.00 63.81 92 GLN A CA 1
ATOM 743 C C . GLN A 1 92 ? -8.697 -5.274 17.501 1.00 63.81 92 GLN A C 1
ATOM 745 O O . GLN A 1 92 ? -9.089 -6.431 17.638 1.00 63.81 92 GLN A O 1
ATOM 750 N N . ARG A 1 93 ? -8.348 -4.519 18.547 1.00 59.12 93 ARG A N 1
ATOM 751 C CA . ARG A 1 93 ? -8.563 -4.944 19.931 1.00 59.12 93 ARG A CA 1
ATOM 752 C C . ARG A 1 93 ? -10.048 -4.857 20.267 1.00 59.12 93 ARG A C 1
ATOM 754 O O . ARG A 1 93 ? -10.558 -3.775 20.556 1.00 59.12 93 ARG A O 1
ATOM 761 N N . PHE A 1 94 ? -10.727 -5.996 20.276 1.00 55.44 94 PHE A N 1
ATOM 762 C CA . PHE A 1 94 ? -12.056 -6.105 20.863 1.00 55.44 94 PHE A CA 1
ATOM 763 C C . PHE A 1 94 ? -11.913 -6.326 22.367 1.00 55.44 94 PHE A C 1
ATOM 765 O O . PHE A 1 94 ? -11.474 -7.383 22.811 1.00 55.44 94 PHE A O 1
ATOM 772 N N . PHE A 1 95 ? -12.263 -5.313 23.160 1.00 54.72 95 PHE A N 1
ATOM 773 C CA . PHE A 1 95 ? -12.387 -5.488 24.605 1.00 54.72 95 PHE A CA 1
ATOM 774 C C . PHE A 1 95 ? -13.597 -6.365 24.901 1.00 54.72 95 PHE A C 1
ATOM 776 O O . PHE A 1 95 ? -14.689 -6.146 24.366 1.00 54.72 95 PHE A O 1
ATOM 783 N N . THR A 1 96 ? -13.431 -7.317 25.810 1.00 62.25 96 THR A N 1
ATOM 784 C CA . THR A 1 96 ? -14.578 -8.062 26.330 1.00 62.25 96 THR A CA 1
ATOM 785 C C . THR A 1 96 ? -15.511 -7.121 27.110 1.00 62.25 96 THR A C 1
ATOM 787 O O . THR A 1 96 ? -15.091 -6.094 27.659 1.00 62.25 96 THR A O 1
ATOM 790 N N . ARG A 1 97 ? -16.807 -7.464 27.210 1.00 56.72 97 ARG A N 1
ATOM 791 C CA . ARG A 1 97 ? -17.785 -6.692 28.015 1.00 56.72 97 ARG A CA 1
ATOM 792 C C . ARG A 1 97 ? -17.320 -6.480 29.464 1.00 56.72 97 ARG A C 1
ATOM 794 O O . ARG A 1 97 ? -17.672 -5.477 30.086 1.00 56.72 97 ARG A O 1
ATOM 801 N N . GLU A 1 98 ? -16.549 -7.415 30.008 1.00 61.81 98 GLU A N 1
ATOM 802 C CA . GLU A 1 98 ? -16.036 -7.385 31.379 1.00 61.81 98 GLU A CA 1
ATOM 803 C C . GLU A 1 98 ? -14.871 -6.404 31.552 1.00 61.81 98 GLU A C 1
ATOM 805 O O . GLU A 1 98 ? -14.821 -5.677 32.550 1.00 61.81 98 GLU A O 1
ATOM 810 N N . GLU A 1 99 ? -13.976 -6.310 30.568 1.00 59.66 99 GLU A N 1
ATOM 811 C CA . GLU A 1 99 ? -12.916 -5.298 30.545 1.00 59.66 99 GLU A CA 1
ATOM 812 C C . GLU A 1 99 ? -13.486 -3.893 30.370 1.00 59.66 99 GLU A C 1
ATOM 814 O O . GLU A 1 99 ? -13.055 -2.973 31.064 1.00 59.66 99 GLU A O 1
ATOM 819 N N . TYR A 1 100 ? -14.514 -3.720 29.534 1.00 61.59 100 TYR A N 1
ATOM 820 C CA . TYR A 1 100 ? -15.176 -2.421 29.381 1.00 61.59 100 TYR A CA 1
ATOM 821 C C . TYR A 1 100 ? -15.753 -1.912 30.716 1.00 61.59 100 TYR A C 1
ATOM 823 O O . TYR A 1 100 ? -15.602 -0.737 31.065 1.00 61.59 100 TYR A O 1
ATOM 831 N N . LYS A 1 101 ? -16.355 -2.807 31.517 1.00 62.22 101 LYS A N 1
ATOM 832 C CA . LYS A 1 101 ? -16.869 -2.480 32.860 1.00 62.22 101 LYS A CA 1
ATOM 833 C C . LYS A 1 101 ? -15.754 -2.127 33.851 1.00 62.22 101 LYS A C 1
ATOM 835 O O . LYS A 1 101 ? -15.934 -1.185 34.626 1.00 62.22 101 LYS A O 1
ATOM 840 N N . ARG A 1 102 ? -14.617 -2.836 33.826 1.00 60.91 102 ARG A N 1
ATOM 841 C CA . ARG A 1 102 ? -13.448 -2.525 34.674 1.00 60.91 102 ARG A CA 1
ATOM 842 C C . ARG A 1 102 ? -12.836 -1.168 34.311 1.00 60.91 102 ARG A C 1
ATOM 844 O O . ARG A 1 102 ? -12.726 -0.298 35.170 1.00 60.91 102 ARG A O 1
ATOM 851 N N . ASN A 1 103 ? -12.593 -0.931 33.023 1.00 59.03 103 ASN A N 1
ATOM 852 C CA . ASN A 1 103 ? -11.975 0.303 32.526 1.00 59.03 103 ASN A CA 1
ATOM 853 C C . ASN A 1 103 ? -12.873 1.549 32.727 1.00 59.03 103 ASN A C 1
ATOM 855 O O . ASN A 1 103 ? -12.389 2.669 32.906 1.00 59.03 103 ASN A O 1
ATOM 859 N N . SER A 1 104 ? -14.202 1.368 32.732 1.00 59.59 104 SER A N 1
ATOM 860 C CA . SER A 1 104 ? -15.170 2.431 33.042 1.00 59.59 104 SER A CA 1
ATOM 861 C C . SER A 1 104 ? -15.177 2.816 34.530 1.00 59.59 104 SER A C 1
ATOM 863 O O . SER A 1 104 ? -15.256 4.005 34.855 1.00 59.59 104 SER A O 1
ATOM 865 N N . LYS A 1 105 ? -15.040 1.836 35.440 1.00 59.12 105 LYS A N 1
ATOM 866 C CA . LYS A 1 105 ? -14.948 2.089 36.890 1.00 59.12 105 LYS A CA 1
ATOM 867 C C . LYS A 1 105 ? -13.679 2.868 37.248 1.00 59.12 105 LYS A C 1
ATOM 869 O O . LYS A 1 105 ? -13.792 3.906 37.899 1.00 59.12 105 LYS A O 1
ATOM 874 N N . ASP A 1 106 ? -12.522 2.475 36.712 1.00 57.06 106 ASP A N 1
ATOM 875 C CA . ASP A 1 106 ? -11.245 3.164 36.964 1.00 57.06 106 ASP A CA 1
ATOM 876 C C . ASP A 1 106 ? -11.242 4.632 36.501 1.00 57.06 106 ASP A C 1
ATOM 878 O O . ASP A 1 106 ? -10.716 5.522 37.179 1.00 57.06 106 ASP A O 1
ATOM 882 N N . LYS A 1 107 ? -11.889 4.941 35.367 1.00 56.72 107 LYS A N 1
ATOM 883 C CA . LYS A 1 107 ? -12.052 6.334 34.909 1.00 56.72 107 LYS A CA 1
ATOM 884 C C . LYS A 1 107 ? -12.979 7.152 35.814 1.00 56.72 107 LYS A C 1
ATOM 886 O O . LYS A 1 107 ? -12.788 8.365 35.937 1.00 56.72 107 LYS A O 1
ATOM 891 N N . LYS A 1 108 ? -13.979 6.524 36.439 1.00 58.47 108 LYS A N 1
ATOM 892 C CA . LYS A 1 108 ? -14.932 7.201 37.332 1.00 58.47 108 LYS A CA 1
ATOM 893 C C . LYS A 1 108 ? -14.279 7.573 38.667 1.00 58.47 108 LYS A C 1
ATOM 895 O O . LYS A 1 108 ? -14.515 8.678 39.156 1.00 58.47 108 LYS A O 1
ATOM 900 N N . ASP A 1 109 ? -13.401 6.720 39.188 1.00 56.62 109 ASP A N 1
ATOM 901 C CA . ASP A 1 109 ? -12.667 6.991 40.431 1.00 56.62 109 ASP A CA 1
ATOM 902 C C . ASP A 1 109 ? -11.554 8.032 40.254 1.00 56.62 109 ASP A C 1
ATOM 904 O O . ASP A 1 109 ? -11.409 8.925 41.096 1.00 56.62 109 ASP A O 1
ATOM 908 N N . LYS A 1 110 ? -10.849 8.038 39.113 1.00 56.22 110 LYS A N 1
ATOM 909 C CA . LYS A 1 110 ? -9.878 9.107 38.803 1.00 56.22 110 LYS A CA 1
ATOM 910 C C . LYS A 1 110 ? -10.532 10.491 38.695 1.00 56.22 110 LYS A C 1
ATOM 912 O O . LYS A 1 110 ? -9.983 11.468 39.201 1.00 56.22 110 LYS A O 1
ATOM 917 N N . ARG A 1 111 ? -11.739 10.584 38.117 1.00 57.91 111 ARG A N 1
ATOM 918 C CA . ARG A 1 111 ? -12.507 11.846 38.036 1.00 57.91 111 ARG A CA 1
ATOM 919 C C . ARG A 1 111 ? -12.984 12.362 39.397 1.00 57.91 111 ARG A C 1
ATOM 921 O O . ARG A 1 111 ? -13.131 13.570 39.555 1.00 57.91 111 ARG A O 1
ATOM 928 N N . LYS A 1 112 ? -13.219 11.481 40.376 1.00 55.72 112 LYS A N 1
ATOM 929 C CA . LYS A 1 112 ? -13.572 11.885 41.749 1.00 55.72 112 LYS A CA 1
ATOM 930 C C . LYS A 1 112 ? -12.362 12.370 42.551 1.00 55.72 112 LYS A C 1
ATOM 932 O O . LYS A 1 112 ? -12.516 13.282 43.356 1.00 55.72 112 LYS A O 1
ATOM 937 N N . ARG A 1 11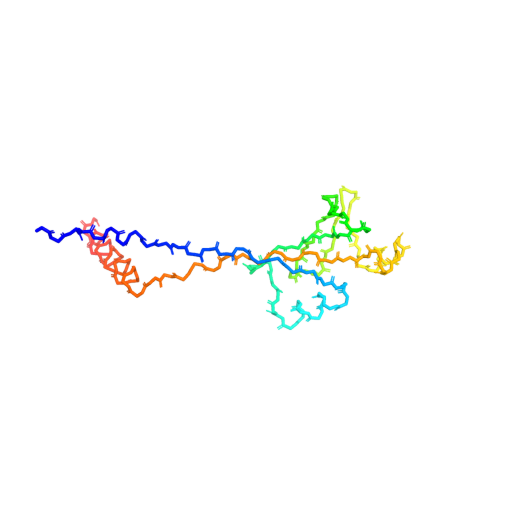3 ? -11.172 11.801 42.326 1.00 54.19 113 ARG A N 1
ATOM 938 C CA . ARG A 1 113 ? -9.939 12.220 43.020 1.00 54.19 113 ARG A CA 1
ATOM 939 C C . ARG A 1 113 ? -9.367 13.550 42.518 1.00 54.19 113 ARG A C 1
ATOM 941 O O . ARG A 1 113 ? -8.864 14.306 43.334 1.00 54.19 113 ARG A O 1
ATOM 948 N N . GLY A 1 114 ? -9.517 13.884 41.235 1.00 53.41 114 GLY A N 1
ATOM 949 C CA . GLY A 1 114 ? -9.029 15.158 40.675 1.00 53.41 114 GLY A CA 1
ATOM 950 C C . GLY A 1 114 ? -9.848 16.409 41.030 1.00 53.41 114 GLY A C 1
ATOM 951 O O . GLY A 1 114 ? -9.494 17.496 40.601 1.00 53.41 114 GLY A O 1
ATOM 952 N N . LYS A 1 115 ? -10.953 16.274 41.777 1.00 49.41 115 LYS A N 1
ATOM 953 C CA . LYS A 1 115 ? -11.826 17.392 42.191 1.00 49.41 115 LYS A CA 1
ATOM 954 C C . LYS A 1 115 ? -11.608 17.831 43.650 1.00 49.41 115 LYS A C 1
ATOM 956 O O . LYS A 1 115 ? -12.407 18.597 44.175 1.00 49.41 115 LYS A O 1
ATOM 961 N N . ARG A 1 116 ? -10.583 17.283 44.314 1.00 49.59 116 ARG A N 1
ATOM 962 C CA . ARG A 1 116 ? -10.230 17.526 45.726 1.00 49.59 116 ARG A CA 1
ATOM 963 C C . ARG A 1 116 ? -8.816 18.108 45.904 1.00 49.59 116 ARG A C 1
ATOM 965 O O . ARG A 1 116 ? -8.253 17.978 46.986 1.00 49.59 116 ARG A O 1
ATOM 972 N N . SER A 1 117 ? -8.249 18.717 44.865 1.00 43.31 117 SER A N 1
ATOM 973 C CA . SER A 1 117 ? -6.973 19.442 44.926 1.00 43.31 117 SER A CA 1
ATOM 974 C C . SER A 1 117 ? -7.188 20.904 44.590 1.00 43.31 117 SER A C 1
ATOM 976 O O . SER A 1 117 ? -8.043 21.157 43.712 1.00 43.31 117 SER A O 1
#